Protein AF-A0AAN8X008-F1 (afdb_monomer)

InterPro domains:
  IPR013783 Immunoglobulin-like fold [G3DSA:2.60.40.10] (3-66)

Nearest PDB structures (foldseek):
  2xy2-assembly1_A  TM=8.180E-01  e=9.676E-01  Homo sapiens
  7ahs-assembly3_C  TM=9.021E-01  e=4.615E+00  Homo sapiens
  1y96-assembly1_A  TM=3.884E-01  e=9.768E+00  Homo sapiens

Radius of gyration: 15.54 Å; Cα contacts (8 Å, |Δi|>4): 62; chains: 1; bounding box: 50×23×30 Å

Mean predicted aligned error: 8.35 Å

Secondary structure (DSSP, 8-state):
--TT--------HHHHTTTTEEEEE-SS-EEEEE-S--GGG-EEEEEEE--SSSPPEEEEEEE---

Sequence (66 aa):
VDLRQRSLPDIRASEAFEGRASFQQELWNWALVVQEIKYSDQGEFRCRLDFQSSPTHTAKILLHVV

Solvent-accessible surface area (backbone atoms only — not comparable to full-atom values): 4574 Å² total; per-residue (Å²): 134,82,85,85,76,72,75,72,79,90,66,51,68,68,69,80,36,58,96,34,53,47,81,44,84,52,101,90,47,78,43,81,46,69,52,85,83,49,76,85,68,44,43,81,46,74,50,77,48,81,50,98,89,50,78,70,46,75,50,78,46,77,47,81,72,132

Structure (mmCIF, N/CA/C/O backbone):
data_AF-A0AAN8X008-F1
#
_entry.id   AF-A0AAN8X008-F1
#
loop_
_atom_site.group_PDB
_atom_site.id
_atom_site.type_symbol
_atom_site.label_atom_id
_atom_site.label_alt_id
_atom_site.label_comp_id
_atom_site.label_asym_id
_atom_site.label_entity_id
_atom_site.label_seq_id
_atom_site.pdbx_PDB_ins_code
_atom_site.Cartn_x
_atom_site.Cartn_y
_atom_site.Cartn_z
_atom_site.occupancy
_atom_site.B_iso_or_equiv
_atom_site.auth_seq_id
_atom_site.auth_comp_id
_atom_site.auth_asym_id
_atom_site.auth_atom_id
_atom_site.pdbx_PDB_model_num
ATOM 1 N N . VAL A 1 1 ? -33.008 12.945 -9.710 1.00 40.34 1 VAL A N 1
ATOM 2 C CA . VAL A 1 1 ? -31.696 13.215 -9.082 1.00 40.34 1 VAL A CA 1
ATOM 3 C C . VAL A 1 1 ? -31.070 11.860 -8.807 1.00 40.34 1 VAL A C 1
ATOM 5 O O . VAL A 1 1 ? -31.626 11.114 -8.012 1.00 40.34 1 VAL A O 1
ATOM 8 N N . ASP A 1 2 ? -30.050 11.477 -9.574 1.00 36.12 2 ASP A N 1
ATOM 9 C CA . ASP A 1 2 ? -29.391 10.170 -9.461 1.00 36.12 2 ASP A CA 1
ATOM 10 C C . ASP A 1 2 ? -28.455 10.173 -8.239 1.00 36.12 2 ASP A C 1
ATOM 12 O O . ASP A 1 2 ? -27.589 11.035 -8.112 1.00 36.12 2 ASP A O 1
ATOM 16 N N . LEU A 1 3 ? -28.674 9.249 -7.301 1.00 51.78 3 LEU A N 1
ATOM 17 C CA . LEU A 1 3 ? -27.944 9.148 -6.030 1.00 51.78 3 LEU A CA 1
ATOM 18 C C . LEU A 1 3 ? -26.645 8.325 -6.148 1.00 51.78 3 LEU A C 1
ATOM 20 O O . LEU A 1 3 ? -25.984 8.088 -5.138 1.00 51.78 3 LEU A O 1
ATOM 24 N N . ARG A 1 4 ? -26.267 7.873 -7.353 1.00 53.81 4 ARG A N 1
ATOM 25 C CA . ARG A 1 4 ? -25.143 6.939 -7.571 1.00 53.81 4 ARG A CA 1
ATOM 26 C C . ARG A 1 4 ? -23.788 7.591 -7.852 1.00 53.81 4 ARG A C 1
ATOM 28 O O . ARG A 1 4 ? -22.792 6.885 -7.954 1.00 53.81 4 ARG A O 1
ATOM 35 N N . GLN A 1 5 ? -23.721 8.916 -7.924 1.00 46.28 5 GLN A N 1
ATOM 36 C CA . GLN A 1 5 ? -22.479 9.667 -8.144 1.00 46.28 5 GLN A CA 1
ATOM 37 C C . GLN A 1 5 ? -22.153 10.563 -6.946 1.00 46.28 5 GLN A C 1
ATOM 39 O O . GLN A 1 5 ? -22.019 11.776 -7.064 1.00 46.28 5 GLN A O 1
ATOM 44 N N . ARG A 1 6 ? -21.991 9.971 -5.760 1.00 43.31 6 ARG A N 1
ATOM 45 C CA . ARG A 1 6 ? -21.089 10.572 -4.772 1.00 43.31 6 ARG A CA 1
ATOM 46 C C . ARG A 1 6 ? -19.699 10.044 -5.083 1.00 43.31 6 ARG A C 1
ATOM 48 O O . ARG A 1 6 ? -19.350 8.949 -4.657 1.00 43.31 6 ARG A O 1
ATOM 55 N N . SER A 1 7 ? -18.934 10.797 -5.872 1.00 52.09 7 SER A N 1
ATOM 56 C CA . SER A 1 7 ? -17.486 10.614 -5.922 1.00 52.09 7 SER A CA 1
ATOM 57 C C . SER A 1 7 ? -16.984 10.715 -4.485 1.00 52.09 7 SER A C 1
ATOM 59 O O . SER A 1 7 ? -17.141 11.765 -3.853 1.00 52.09 7 SER A O 1
ATOM 61 N N . LEU A 1 8 ? -16.468 9.609 -3.944 1.00 56.81 8 LEU A N 1
ATOM 62 C CA . LEU A 1 8 ? -15.725 9.644 -2.690 1.00 56.81 8 LEU A CA 1
ATOM 63 C C . LEU A 1 8 ? -14.658 10.739 -2.826 1.00 56.81 8 LEU A C 1
ATOM 65 O O . LEU A 1 8 ? -14.106 10.886 -3.922 1.00 56.81 8 LEU A O 1
ATOM 69 N N . PRO A 1 9 ? -14.419 11.550 -1.783 1.00 54.00 9 PRO A N 1
ATOM 70 C CA . PRO A 1 9 ? -13.348 12.532 -1.832 1.00 54.00 9 PRO A CA 1
ATOM 71 C C . PRO A 1 9 ? -12.065 11.826 -2.281 1.00 54.00 9 PRO A C 1
ATOM 73 O O . PRO A 1 9 ? -11.762 10.738 -1.789 1.00 54.00 9 PRO A O 1
ATOM 76 N N . ASP A 1 10 ? -11.367 12.422 -3.250 1.00 60.78 10 ASP A N 1
ATOM 77 C CA . ASP A 1 10 ? -10.076 11.948 -3.755 1.00 60.78 10 ASP A CA 1
ATOM 78 C C . ASP A 1 10 ? -9.012 12.207 -2.682 1.00 60.78 10 ASP A C 1
ATOM 80 O O . ASP A 1 10 ? -8.197 13.123 -2.773 1.00 60.78 10 ASP A O 1
ATOM 84 N N . ILE A 1 11 ? -9.120 11.468 -1.577 1.00 63.66 11 ILE A N 1
ATOM 85 C CA . ILE A 1 11 ? -8.136 11.474 -0.506 1.00 63.66 11 I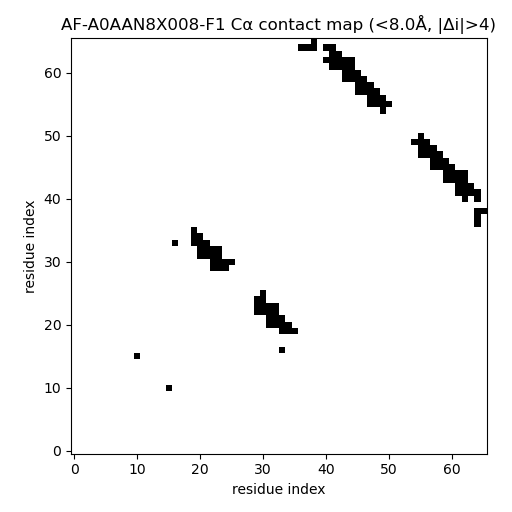LE A CA 1
ATOM 86 C C . ILE A 1 11 ? -6.922 10.771 -1.083 1.00 63.66 11 ILE A C 1
ATOM 88 O O . ILE A 1 11 ? -6.988 9.595 -1.461 1.00 63.66 11 ILE A O 1
ATOM 92 N N . ARG A 1 12 ? -5.798 11.483 -1.148 1.00 75.38 12 ARG A N 1
ATOM 93 C CA . ARG A 1 12 ? -4.553 10.860 -1.588 1.00 75.38 12 ARG A CA 1
ATOM 94 C C . ARG A 1 12 ? -4.249 9.711 -0.640 1.00 75.38 12 ARG A C 1
ATOM 96 O O . ARG A 1 12 ? -4.339 9.871 0.573 1.00 75.38 12 ARG A O 1
ATOM 103 N N . ALA A 1 13 ? -3.827 8.566 -1.172 1.00 73.50 13 ALA A N 1
ATOM 104 C CA . ALA A 1 13 ? -3.459 7.426 -0.332 1.00 73.50 13 ALA A CA 1
ATOM 105 C C . ALA A 1 13 ? -2.451 7.831 0.766 1.00 73.50 13 ALA A C 1
ATOM 107 O O . ALA A 1 13 ? -2.571 7.398 1.905 1.00 73.50 13 ALA A O 1
ATOM 108 N N . SER A 1 14 ? -1.523 8.747 0.465 1.00 76.19 14 SER A N 1
ATOM 109 C CA . SER A 1 14 ? -0.592 9.307 1.452 1.00 76.19 14 SER A CA 1
ATOM 110 C C . SER A 1 14 ? -1.276 9.963 2.657 1.00 76.19 14 SER A C 1
ATOM 112 O O . SER A 1 14 ? -0.785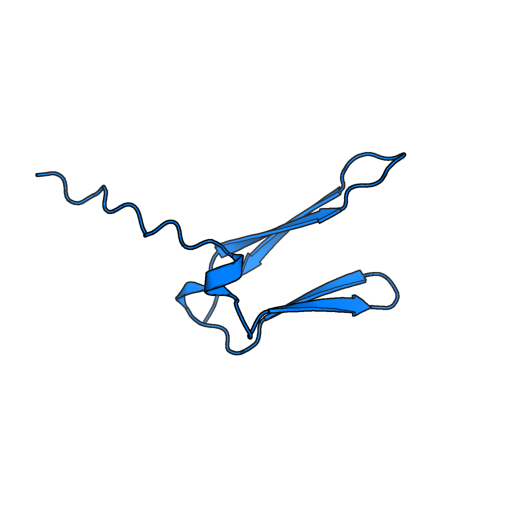 9.812 3.765 1.00 76.19 14 SER A O 1
ATOM 114 N N . GLU A 1 15 ? -2.395 10.659 2.453 1.00 87.38 15 GLU A N 1
ATOM 115 C CA . GLU A 1 15 ? -3.165 11.331 3.511 1.00 87.38 15 GLU A CA 1
ATOM 116 C C . GLU A 1 15 ? -3.984 10.310 4.319 1.00 87.38 15 GLU A C 1
ATOM 118 O O . GLU A 1 15 ? -4.039 10.373 5.543 1.00 87.38 15 GLU A O 1
ATOM 123 N N . ALA A 1 16 ? -4.567 9.303 3.658 1.00 88.06 16 ALA A N 1
ATOM 124 C CA . ALA A 1 16 ? -5.330 8.238 4.325 1.00 88.06 16 ALA A CA 1
ATOM 125 C C . ALA A 1 16 ? -4.468 7.350 5.251 1.00 88.06 16 ALA A C 1
ATOM 127 O O . ALA A 1 16 ? -4.958 6.745 6.216 1.00 88.06 16 ALA A O 1
ATOM 128 N N . PHE A 1 17 ? -3.175 7.258 4.947 1.00 90.62 17 PHE A N 1
ATOM 129 C CA . PHE A 1 17 ? -2.205 6.436 5.664 1.00 90.62 17 PHE A CA 1
ATOM 130 C C . PHE A 1 17 ? -1.170 7.255 6.451 1.00 90.62 17 PHE A C 1
ATOM 132 O O . PHE A 1 17 ? -0.232 6.680 7.012 1.00 90.62 17 PHE A O 1
ATOM 139 N N . GLU A 1 18 ? -1.341 8.577 6.525 1.00 90.69 18 GLU A N 1
ATOM 140 C CA . GLU A 1 18 ? -0.410 9.477 7.200 1.00 90.69 18 GLU A CA 1
ATOM 141 C C . GLU A 1 18 ? -0.201 9.067 8.665 1.00 90.69 18 GLU A C 1
ATOM 143 O O . GLU A 1 18 ? -1.150 8.783 9.395 1.00 90.69 18 GLU A O 1
ATOM 148 N N . GLY A 1 19 ? 1.065 8.973 9.082 1.00 93.62 19 GLY A N 1
ATOM 149 C CA . GLY A 1 19 ? 1.451 8.605 10.448 1.00 93.62 19 GLY A CA 1
ATOM 150 C C . GLY A 1 19 ? 1.254 7.131 10.828 1.00 93.62 19 GLY A C 1
ATOM 151 O O . GLY A 1 19 ? 1.748 6.717 11.871 1.00 93.62 19 GLY A O 1
ATOM 152 N N . ARG A 1 20 ? 0.588 6.326 9.991 1.00 95.12 20 ARG A N 1
ATOM 153 C CA . ARG A 1 20 ? 0.291 4.903 10.261 1.00 95.12 20 ARG A CA 1
ATOM 154 C C . ARG A 1 20 ? 0.911 3.943 9.257 1.00 95.12 20 ARG A C 1
ATOM 156 O O . ARG A 1 20 ? 1.034 2.763 9.573 1.00 95.12 20 ARG A O 1
ATOM 163 N N . ALA A 1 21 ? 1.301 4.407 8.070 1.00 93.38 21 ALA A N 1
ATOM 164 C CA . ALA A 1 21 ? 2.033 3.589 7.110 1.00 93.38 21 ALA A CA 1
ATOM 165 C C . ALA A 1 21 ? 3.532 3.891 7.089 1.00 93.38 21 ALA A C 1
ATOM 167 O O . ALA A 1 21 ? 3.964 5.040 7.156 1.00 93.38 21 ALA A O 1
ATOM 168 N N . SER A 1 22 ? 4.325 2.835 6.925 1.00 91.69 22 SER A N 1
ATOM 169 C CA . SER A 1 22 ? 5.769 2.905 6.716 1.00 91.69 22 SER A CA 1
ATOM 170 C C . SER A 1 22 ? 6.223 1.827 5.738 1.00 91.69 22 SER A C 1
ATOM 172 O O . SER A 1 22 ? 5.611 0.761 5.642 1.00 91.69 22 SER A O 1
ATOM 174 N N . PHE A 1 23 ? 7.310 2.103 5.020 1.00 88.75 23 PHE A N 1
ATOM 175 C CA . PHE A 1 23 ? 8.017 1.091 4.244 1.00 88.75 23 PHE A CA 1
ATOM 176 C C . PHE A 1 23 ? 9.192 0.568 5.056 1.00 88.75 23 PHE A C 1
ATOM 178 O O . PHE A 1 23 ? 9.988 1.350 5.577 1.00 88.75 23 PHE A O 1
ATOM 185 N N . GLN A 1 24 ? 9.296 -0.751 5.149 1.00 90.62 24 GLN A N 1
ATOM 186 C CA . GLN A 1 24 ? 10.383 -1.435 5.832 1.00 90.62 24 GLN A CA 1
ATOM 187 C C . GLN A 1 24 ? 11.127 -2.310 4.830 1.00 90.62 24 GLN A C 1
ATOM 189 O O . GLN A 1 24 ? 10.517 -3.012 4.019 1.00 90.62 24 GLN A O 1
ATOM 194 N N . GLN A 1 25 ? 12.453 -2.223 4.864 1.00 86.56 25 GLN A N 1
ATOM 195 C CA . GLN A 1 25 ? 13.316 -3.084 4.074 1.00 86.56 25 GLN A CA 1
ATOM 196 C C . GLN A 1 25 ? 13.637 -4.334 4.889 1.00 86.56 25 GLN A C 1
ATOM 198 O O . GLN A 1 25 ? 14.253 -4.246 5.948 1.00 86.56 25 GLN A O 1
ATOM 203 N N . GLU A 1 26 ? 13.242 -5.487 4.366 1.00 84.94 26 GLU A N 1
ATOM 204 C CA . GLU A 1 26 ? 13.626 -6.800 4.872 1.00 84.94 26 GLU A CA 1
ATOM 205 C C . GLU A 1 26 ? 14.794 -7.351 4.041 1.00 84.94 26 GLU A C 1
ATOM 207 O O . GLU A 1 26 ? 15.107 -6.840 2.965 1.00 84.94 26 GLU A O 1
ATOM 212 N N . LEU A 1 27 ? 15.424 -8.434 4.505 1.00 84.25 27 LEU A N 1
ATOM 213 C CA . LEU A 1 27 ? 16.594 -9.055 3.856 1.00 84.25 27 LEU A CA 1
ATOM 214 C C . LEU A 1 27 ? 16.441 -9.277 2.338 1.00 84.25 27 LEU A C 1
ATOM 216 O O . LEU A 1 27 ? 17.399 -9.085 1.595 1.00 84.25 27 LEU A O 1
ATOM 220 N N . TRP A 1 28 ? 15.247 -9.665 1.882 1.00 82.62 28 TRP A N 1
ATOM 221 C CA . TRP A 1 28 ? 14.972 -9.979 0.472 1.00 82.62 28 TRP A CA 1
ATOM 222 C C . TRP A 1 28 ? 13.700 -9.323 -0.071 1.00 82.62 28 TRP A C 1
ATOM 224 O O . TRP A 1 28 ? 13.344 -9.550 -1.222 1.00 82.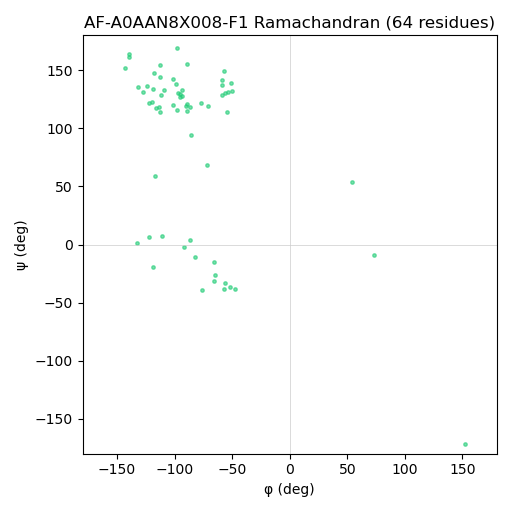62 28 TRP A O 1
ATOM 234 N N . ASN A 1 29 ? 13.0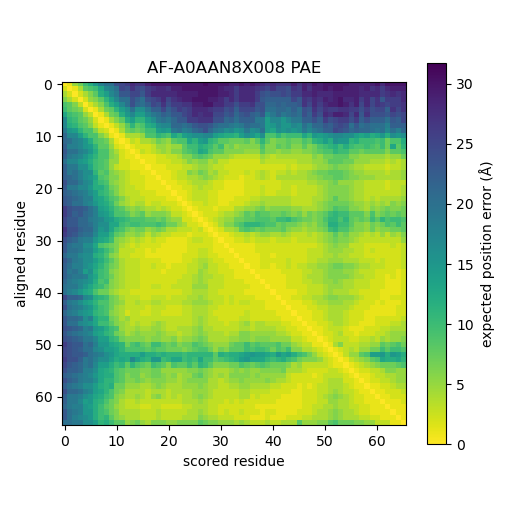06 -8.527 0.748 1.00 83.25 29 ASN A N 1
ATOM 235 C CA 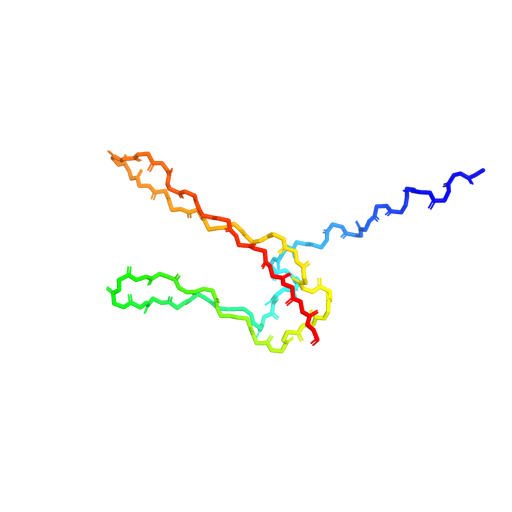. ASN A 1 29 ? 11.675 -8.009 0.447 1.00 83.25 29 ASN A CA 1
ATOM 236 C C . ASN A 1 29 ? 11.533 -6.553 0.897 1.00 83.25 29 ASN A C 1
ATOM 238 O O . ASN A 1 29 ? 12.263 -6.070 1.758 1.00 83.25 29 ASN A O 1
ATOM 242 N N . TRP A 1 30 ? 10.529 -5.879 0.348 1.00 84.38 30 TRP A N 1
ATOM 243 C CA . TRP A 1 30 ? 10.034 -4.611 0.869 1.00 84.38 30 TRP A CA 1
ATOM 244 C C . TRP A 1 30 ? 8.637 -4.834 1.429 1.00 84.38 30 TRP A C 1
ATOM 246 O O . TRP A 1 30 ? 7.779 -5.398 0.747 1.00 84.38 30 TRP A O 1
ATOM 256 N N . ALA A 1 31 ? 8.414 -4.403 2.665 1.00 88.38 31 ALA A N 1
ATOM 257 C CA . ALA A 1 31 ? 7.136 -4.523 3.345 1.00 88.38 31 ALA A CA 1
ATOM 258 C C . ALA A 1 31 ? 6.484 -3.146 3.494 1.00 88.38 31 ALA A C 1
ATOM 260 O O . ALA A 1 31 ? 7.120 -2.182 3.922 1.00 88.38 31 ALA A O 1
ATOM 261 N N . LEU A 1 32 ? 5.196 -3.065 3.160 1.00 89.75 32 LEU A N 1
ATOM 262 C CA . LEU A 1 32 ? 4.336 -1.966 3.584 1.00 89.75 32 LEU A CA 1
ATOM 263 C C . LEU A 1 32 ? 3.718 -2.359 4.926 1.00 89.75 32 LEU A C 1
ATOM 265 O O . LEU A 1 32 ? 2.931 -3.302 4.992 1.00 89.75 32 LEU A O 1
ATOM 269 N N . VAL A 1 33 ? 4.064 -1.633 5.983 1.00 92.62 33 VAL A N 1
ATOM 270 C CA . VAL A 1 33 ? 3.484 -1.817 7.314 1.00 92.62 33 VAL A CA 1
ATOM 271 C C . VAL A 1 33 ? 2.457 -0.726 7.538 1.00 92.62 33 VAL A C 1
ATOM 273 O O . VAL A 1 33 ? 2.808 0.451 7.514 1.00 92.62 33 VAL A O 1
ATOM 276 N N . VAL A 1 34 ? 1.205 -1.116 7.773 1.00 93.94 34 VAL A N 1
ATOM 277 C CA . VAL A 1 34 ? 0.107 -0.207 8.116 1.00 93.94 34 VAL A CA 1
ATOM 278 C C . VAL A 1 34 ? -0.384 -0.536 9.522 1.00 93.94 34 VAL A C 1
ATOM 280 O O . VAL A 1 34 ? -0.858 -1.640 9.783 1.00 93.94 34 VAL A O 1
ATOM 283 N N . GLN A 1 35 ? -0.253 0.423 10.432 1.00 95.44 35 GLN A N 1
ATOM 284 C CA . GLN A 1 35 ? -0.726 0.341 11.811 1.00 95.44 35 GLN A CA 1
ATOM 285 C C . GLN A 1 35 ? -2.165 0.850 11.919 1.00 95.44 35 GLN A C 1
ATOM 287 O O . GLN A 1 35 ? -2.609 1.654 11.098 1.00 95.44 35 GLN A O 1
ATOM 292 N N . GLU A 1 36 ? -2.889 0.394 12.945 1.00 95.38 36 GLU A N 1
ATOM 293 C CA . GLU A 1 36 ? -4.275 0.809 13.212 1.00 95.38 36 GLU A CA 1
ATOM 294 C C . GLU A 1 36 ? -5.194 0.619 11.990 1.00 95.38 36 GLU A C 1
ATOM 296 O O . GLU A 1 36 ? -5.827 1.567 11.525 1.00 95.38 36 GLU A O 1
ATOM 301 N N . ILE A 1 37 ? -5.224 -0.598 11.428 1.00 94.31 37 ILE A N 1
ATOM 302 C CA . ILE A 1 37 ? -6.061 -0.940 10.267 1.00 94.31 37 ILE A CA 1
ATOM 303 C C . ILE A 1 37 ? -7.528 -0.581 10.532 1.00 94.31 37 ILE A C 1
ATOM 305 O O . ILE A 1 37 ? -8.100 -0.943 11.560 1.00 94.31 37 ILE A O 1
ATOM 309 N N . LYS A 1 38 ? -8.141 0.109 9.569 1.00 94.06 38 LYS A N 1
ATOM 310 C CA . LYS A 1 38 ? -9.550 0.514 9.580 1.00 94.06 38 LYS A CA 1
ATOM 311 C C . LYS A 1 38 ? -10.302 -0.233 8.488 1.00 94.06 38 LYS A C 1
ATOM 313 O O . LYS A 1 38 ? -9.735 -0.568 7.455 1.00 94.06 38 LYS A O 1
ATOM 318 N N . TYR A 1 39 ? -11.610 -0.410 8.661 1.00 93.75 39 TYR A N 1
ATOM 319 C CA . TYR A 1 39 ? -12.460 -1.011 7.624 1.00 93.75 39 TYR A CA 1
ATOM 320 C C . TYR A 1 39 ? -12.381 -0.250 6.285 1.00 93.75 39 TYR A C 1
ATOM 322 O O . TYR A 1 39 ? -12.414 -0.849 5.217 1.00 93.75 39 TYR A O 1
ATOM 330 N N . SER A 1 40 ? -12.192 1.073 6.332 1.00 91.75 40 SER A N 1
ATOM 331 C CA . SER A 1 40 ? -11.992 1.918 5.147 1.00 91.75 40 SER A CA 1
ATOM 332 C C . SER A 1 40 ? -10.695 1.645 4.379 1.00 91.75 40 SER A C 1
ATOM 334 O O . SER A 1 40 ? -10.571 2.112 3.253 1.00 91.75 40 SER A O 1
ATOM 336 N N . ASP A 1 41 ? -9.739 0.925 4.971 1.00 91.94 41 ASP A N 1
ATOM 337 C CA . ASP A 1 41 ? -8.448 0.613 4.346 1.00 91.94 41 ASP A CA 1
ATOM 338 C C . ASP A 1 41 ? -8.537 -0.584 3.394 1.00 91.94 41 ASP A C 1
ATOM 340 O O . ASP A 1 41 ? -7.589 -0.861 2.659 1.00 91.94 41 ASP A O 1
ATOM 344 N N . GLN A 1 42 ? -9.657 -1.316 3.414 1.00 94.38 42 GLN A N 1
ATOM 345 C CA . GLN A 1 42 ? -9.878 -2.450 2.528 1.00 94.38 42 GLN A CA 1
ATOM 346 C C . GLN A 1 42 ? -9.790 -2.026 1.056 1.00 94.38 42 GLN A C 1
ATOM 348 O O . GLN A 1 42 ? -10.284 -0.969 0.657 1.00 94.38 42 GLN A O 1
ATOM 353 N N . GLY A 1 43 ? -9.197 -2.875 0.225 1.00 92.75 43 GLY A N 1
ATOM 354 C CA . GLY A 1 43 ? -9.038 -2.573 -1.192 1.00 92.75 43 GLY A CA 1
ATOM 355 C C . GLY A 1 43 ? -7.837 -3.247 -1.833 1.00 92.75 43 GLY A C 1
ATOM 356 O O . GLY A 1 43 ? -7.184 -4.111 -1.250 1.00 92.75 43 GLY A O 1
ATOM 357 N N . GLU A 1 44 ? -7.558 -2.855 -3.075 1.00 93.94 44 GLU A N 1
ATOM 358 C CA . GLU A 1 44 ? -6.407 -3.349 -3.826 1.00 93.94 44 GLU A CA 1
ATOM 359 C C . GLU A 1 44 ? -5.174 -2.476 -3.571 1.00 93.94 44 GLU A C 1
ATOM 361 O O . GLU A 1 44 ? -5.151 -1.291 -3.899 1.00 93.94 44 GLU A O 1
ATOM 366 N N . PHE A 1 45 ? -4.116 -3.099 -3.063 1.00 91.44 45 PHE A N 1
ATOM 367 C CA . PHE A 1 45 ? -2.787 -2.522 -2.928 1.00 91.44 45 PHE A CA 1
ATOM 368 C C . PHE A 1 45 ? -1.909 -2.982 -4.088 1.00 91.44 45 PHE A C 1
ATOM 370 O O . PHE A 1 45 ? -1.923 -4.153 -4.481 1.00 91.44 45 PHE A O 1
ATOM 377 N N . ARG A 1 46 ? -1.115 -2.058 -4.637 1.00 90.56 46 ARG A N 1
ATOM 378 C CA . ARG A 1 46 ? -0.176 -2.335 -5.729 1.00 90.56 46 ARG 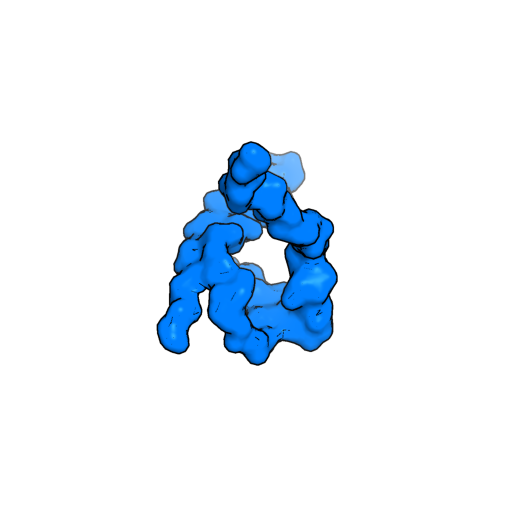A CA 1
ATOM 379 C C . ARG A 1 46 ? 1.239 -2.015 -5.284 1.00 90.56 46 ARG A C 1
ATOM 381 O O . ARG A 1 46 ? 1.526 -0.8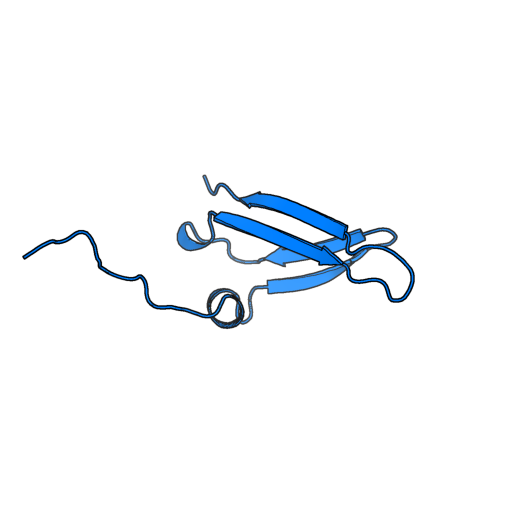79 -4.920 1.00 90.56 46 ARG A O 1
ATOM 388 N N . CYS A 1 47 ? 2.118 -3.004 -5.356 1.00 87.38 47 CYS A N 1
ATOM 389 C CA . CYS A 1 47 ? 3.552 -2.796 -5.228 1.00 87.38 47 CYS A CA 1
ATOM 390 C C . CYS A 1 47 ? 4.145 -2.671 -6.631 1.00 87.38 47 CYS A C 1
ATOM 392 O O . CYS A 1 47 ? 3.905 -3.535 -7.476 1.00 87.38 47 CYS A O 1
ATOM 394 N N . ARG A 1 48 ? 4.897 -1.598 -6.877 1.00 89.00 48 ARG A N 1
ATOM 395 C CA . ARG A 1 48 ? 5.600 -1.346 -8.135 1.00 89.00 48 ARG A CA 1
ATOM 396 C C . ARG A 1 48 ? 7.086 -1.190 -7.837 1.00 89.00 48 ARG A C 1
ATOM 398 O O . ARG A 1 48 ? 7.459 -0.304 -7.076 1.00 89.00 48 ARG A O 1
ATOM 405 N N . LEU A 1 49 ? 7.909 -2.034 -8.451 1.00 85.31 49 LEU A N 1
ATOM 406 C CA . LEU A 1 49 ? 9.363 -1.921 -8.430 1.00 85.31 49 LEU A CA 1
ATOM 407 C C . LEU A 1 49 ? 9.855 -1.590 -9.836 1.00 85.31 49 LEU A C 1
ATOM 409 O O . LEU A 1 49 ? 9.717 -2.398 -10.758 1.00 85.31 49 LEU A O 1
ATOM 413 N N . ASP A 1 50 ? 10.412 -0.393 -9.987 1.00 86.94 50 ASP A N 1
ATOM 414 C CA . ASP A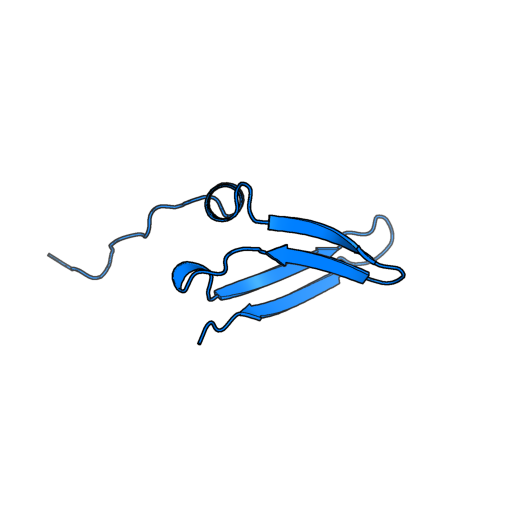 1 50 ? 11.051 0.057 -11.218 1.00 86.94 50 ASP A CA 1
ATOM 415 C C . ASP A 1 50 ? 12.557 -0.231 -11.154 1.00 86.94 50 ASP A C 1
ATOM 417 O O . ASP A 1 50 ? 13.235 0.152 -10.200 1.00 86.94 50 ASP A O 1
ATOM 421 N N . PHE A 1 51 ? 13.086 -0.893 -12.181 1.00 82.12 51 PHE A N 1
ATOM 422 C CA . PHE A 1 51 ? 14.513 -1.168 -12.338 1.00 82.12 51 PHE A CA 1
ATOM 423 C C . PHE A 1 51 ? 15.048 -0.386 -13.540 1.00 82.12 51 PHE A C 1
ATOM 425 O O . PHE A 1 51 ? 14.353 -0.243 -14.542 1.00 82.12 51 PHE A O 1
ATOM 432 N N . GLN A 1 52 ? 16.289 0.111 -13.473 1.00 84.69 52 GLN A N 1
ATOM 433 C CA . GLN A 1 52 ? 16.870 0.861 -14.599 1.00 84.69 52 GLN A CA 1
ATOM 434 C C . GLN A 1 52 ? 17.093 -0.008 -15.847 1.00 84.69 52 GLN A C 1
ATOM 436 O O . GLN A 1 52 ? 17.021 0.498 -16.962 1.00 84.69 52 GLN A O 1
ATOM 441 N N . SER A 1 53 ? 17.383 -1.300 -15.669 1.00 87.50 53 SER A N 1
ATOM 442 C CA . SER A 1 53 ? 17.828 -2.207 -16.737 1.00 87.50 53 SER A CA 1
ATOM 443 C C . SER A 1 53 ? 16.941 -3.441 -16.932 1.00 87.50 53 SER A C 1
ATOM 445 O O . SER A 1 53 ? 17.281 -4.317 -17.724 1.00 87.50 53 SER A O 1
ATOM 447 N N . SER A 1 54 ? 15.801 -3.526 -16.244 1.00 80.69 54 SER A N 1
ATOM 448 C CA . SER A 1 54 ? 14.839 -4.620 -16.406 1.00 80.69 54 SER A CA 1
ATOM 449 C C . SER A 1 54 ? 13.399 -4.103 -16.374 1.00 80.69 54 SER A C 1
ATOM 451 O O . SER A 1 54 ? 13.163 -2.970 -15.949 1.00 80.69 54 SER A O 1
ATOM 453 N N . PRO A 1 55 ? 12.418 -4.903 -16.829 1.00 88.00 55 PRO A N 1
ATOM 454 C CA . PRO A 1 55 ? 11.015 -4.508 -16.798 1.00 88.00 55 PRO A CA 1
ATOM 455 C C . PRO A 1 55 ? 10.545 -4.161 -15.382 1.00 88.00 55 PRO A C 1
ATOM 457 O O . PRO A 1 55 ? 11.003 -4.750 -14.405 1.00 88.00 55 PRO A O 1
ATO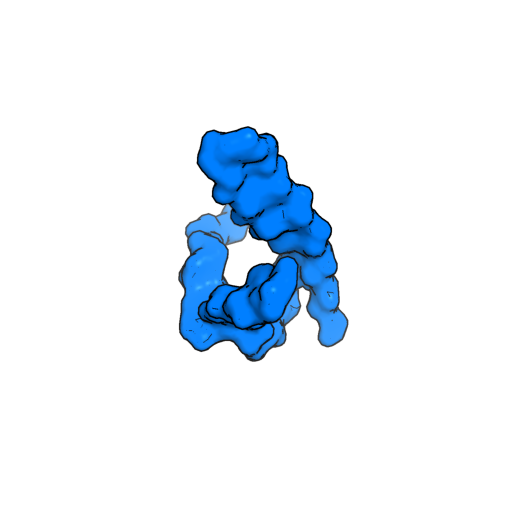M 460 N N . THR A 1 56 ? 9.591 -3.237 -15.276 1.00 89.50 56 THR A N 1
ATOM 461 C CA . THR A 1 56 ? 8.895 -2.956 -14.018 1.00 89.50 56 THR A CA 1
ATOM 462 C C . THR A 1 56 ? 8.206 -4.220 -13.509 1.00 89.50 56 THR A C 1
ATOM 464 O O . THR A 1 56 ? 7.410 -4.839 -14.218 1.00 89.50 56 THR A O 1
ATOM 467 N N . HIS A 1 57 ? 8.453 -4.567 -12.251 1.00 84.38 57 HIS A N 1
ATOM 468 C CA . HIS A 1 57 ? 7.738 -5.640 -11.575 1.00 84.38 57 HIS A CA 1
ATOM 469 C C . HIS A 1 57 ? 6.554 -5.049 -10.815 1.00 84.38 57 HIS A C 1
ATOM 471 O O . HIS A 1 57 ? 6.682 -4.043 -10.118 1.00 84.38 57 HIS A O 1
ATOM 477 N N . THR A 1 58 ? 5.379 -5.661 -10.964 1.00 89.88 58 THR A N 1
ATOM 478 C CA . THR A 1 58 ? 4.166 -5.242 -10.254 1.00 89.88 58 THR A CA 1
ATOM 479 C C . THR A 1 58 ? 3.547 -6.431 -9.539 1.00 89.88 58 THR A C 1
ATOM 481 O O . THR A 1 58 ? 3.328 -7.474 -10.151 1.00 89.88 58 THR A O 1
ATOM 484 N N . ALA A 1 59 ? 3.224 -6.256 -8.262 1.00 89.06 59 ALA A N 1
ATOM 485 C CA . ALA A 1 59 ? 2.434 -7.198 -7.481 1.00 89.06 59 ALA A CA 1
ATOM 486 C C . ALA A 1 59 ? 1.143 -6.526 -7.008 1.00 89.06 59 ALA A C 1
ATOM 488 O O . ALA A 1 59 ? 1.109 -5.317 -6.764 1.00 89.06 59 ALA A O 1
ATOM 489 N N . LYS A 1 60 ? 0.074 -7.315 -6.891 1.00 93.25 60 LYS A N 1
ATOM 490 C CA . LYS A 1 60 ? -1.239 -6.860 -6.430 1.00 93.25 60 LYS A CA 1
ATOM 491 C C . LYS A 1 60 ? -1.673 -7.692 -5.236 1.00 93.25 60 LYS A C 1
ATOM 493 O O . LYS A 1 60 ? -1.529 -8.911 -5.260 1.00 93.25 60 LYS A O 1
ATOM 498 N N . ILE A 1 61 ? -2.213 -7.029 -4.223 1.00 92.94 61 ILE A N 1
ATOM 499 C CA . ILE A 1 61 ? -2.726 -7.655 -3.006 1.00 92.94 61 ILE A CA 1
ATOM 500 C C . ILE A 1 61 ? -4.108 -7.070 -2.730 1.00 92.94 61 ILE A C 1
ATOM 502 O O . ILE A 1 61 ? -4.294 -5.861 -2.826 1.00 92.94 61 ILE A O 1
ATOM 506 N N . LEU A 1 62 ? -5.075 -7.917 -2.388 1.00 94.81 62 LEU A N 1
ATOM 507 C CA . LEU A 1 62 ? -6.379 -7.480 -1.896 1.00 94.81 62 LEU A CA 1
ATOM 508 C C . LEU A 1 62 ? -6.375 -7.556 -0.370 1.00 94.81 62 LEU A C 1
ATOM 510 O O . LEU A 1 62 ? -6.245 -8.643 0.191 1.00 94.81 62 LEU A O 1
ATOM 514 N N . LEU A 1 63 ? -6.511 -6.408 0.292 1.00 93.50 63 LEU A N 1
ATOM 515 C CA . LEU A 1 63 ? -6.714 -6.335 1.733 1.00 93.50 63 LEU A CA 1
ATOM 516 C C . LEU A 1 63 ? -8.208 -6.443 2.030 1.00 93.50 63 LEU A C 1
ATOM 518 O O . LEU A 1 63 ? -8.992 -5.581 1.630 1.00 93.50 63 LEU A O 1
ATOM 522 N N . HIS A 1 64 ? -8.577 -7.485 2.765 1.00 95.50 64 HIS A N 1
ATOM 523 C CA . HIS A 1 64 ? -9.913 -7.664 3.315 1.00 95.50 64 HIS A CA 1
ATOM 524 C C . HIS A 1 64 ? -9.832 -7.583 4.841 1.00 95.50 64 HIS A C 1
ATOM 526 O O . HIS A 1 64 ? -9.138 -8.388 5.462 1.00 95.50 64 HIS A O 1
ATOM 532 N N . VAL A 1 65 ? -10.517 -6.604 5.433 1.00 94.31 65 VAL A N 1
ATOM 533 C CA . VAL A 1 65 ? -10.558 -6.387 6.887 1.00 94.31 65 VAL A CA 1
ATOM 534 C C . VAL A 1 65 ? -11.803 -7.081 7.443 1.00 94.31 65 VAL A C 1
ATOM 536 O O . VAL A 1 65 ? -12.892 -6.899 6.897 1.00 94.31 65 VAL A O 1
ATOM 539 N N . VAL A 1 66 ? -11.633 -7.898 8.489 1.00 90.81 66 VAL A N 1
ATOM 540 C CA . VAL A 1 66 ? -12.702 -8.676 9.149 1.00 90.81 66 VAL A CA 1
ATOM 541 C C . VAL A 1 66 ? -12.961 -8.206 10.569 1.00 90.81 66 VAL A C 1
ATOM 543 O O . VAL A 1 66 ? -11.999 -7.727 11.208 1.00 90.81 66 VAL A O 1
#

Organism: Halocaridina rubra (NCBI:txid373956)

Foldseek 3Di:
DDPPPPPDPPQPPCNVQPPFWDWDDDPPDIDIGGPPDDQVVFAKDKDWDDDPPDDIDIDIDTDHDD

pLDDT: mean 82.79, std 15.41, range [36.12, 95.5]